Protein AF-A0A940NNR1-F1 (afdb_monomer)

Mean predicted aligned error: 9.78 Å

Sequence (164 aa):
MPKRFFAALLAAWMTAAVVLWNITPLRAQALLFTPNATVQSDAAVLLNLDINQIVYEKNADMKKMPGALVQIMTAVVVLENCPNISGEKITAKEDMYKLFEEDEYPEDLRYAHIKAGDTLTAEELLYAMLMTSSIEAAYMLTDHFGKGDQDAFTELMNAKAAEL

Foldseek 3Di:
DVVVVVVVVVVVVVVVVVVVVVPPPPPPDDQQDDDPDDDPDQWDWDADPVVRDTNDIHPPVDDDDCVLVLLVLLLVLLCVQCVPQQPAKFFQAQCPCVVLVPDPCSVVAWAPPRHGGDIDGSVVLNCRCVVGVHPSSSCRSCCVSCVNDNVSSVVSSVVVVVVD

Solvent-accessible surface area (backbone atoms only — not comparable to full-atom values): 9847 Å² total; per-residue (Å²): 117,68,71,65,54,51,52,51,52,52,51,53,48,52,52,50,51,54,52,58,64,71,63,59,74,79,80,79,69,74,79,68,58,71,73,96,60,86,79,83,62,88,53,41,75,40,72,41,78,91,77,71,40,80,39,40,73,38,57,64,87,60,89,69,87,63,68,77,61,52,52,57,52,53,49,53,54,48,55,75,75,37,94,48,34,83,72,41,73,49,64,38,55,81,65,61,58,58,64,48,72,69,40,97,58,53,87,76,61,35,68,76,82,82,48,62,69,42,71,42,28,48,43,58,30,51,49,38,23,74,74,56,56,8,50,63,32,45,48,53,50,38,28,60,79,20,74,74,30,60,65,58,30,48,49,53,46,51,52,52,62,74,73,108

Structure (mmCIF, N/CA/C/O backbone):
data_AF-A0A940NNR1-F1
#
_entry.id   AF-A0A940NNR1-F1
#
loop_
_atom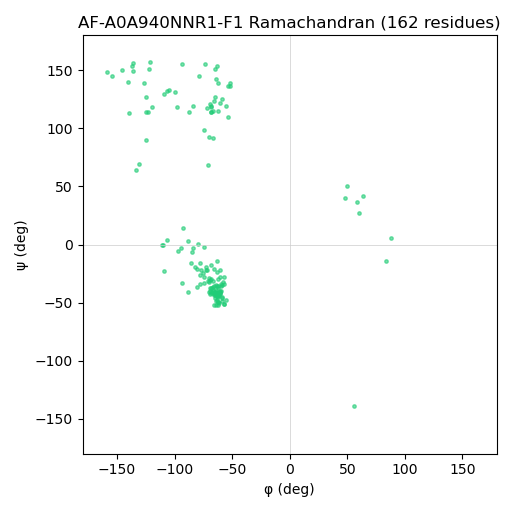_site.group_PDB
_atom_site.id
_atom_site.type_symbol
_atom_site.label_atom_id
_atom_site.label_alt_id
_atom_site.label_comp_id
_atom_site.label_asym_id
_atom_site.label_entity_id
_atom_site.label_seq_id
_atom_site.pdbx_PDB_ins_code
_atom_site.Cartn_x
_atom_site.Cartn_y
_atom_site.Cartn_z
_atom_site.occupancy
_atom_site.B_iso_or_equiv
_atom_site.auth_seq_id
_atom_site.auth_comp_id
_atom_site.auth_asym_id
_atom_site.auth_atom_id
_atom_site.pdbx_PDB_model_num
ATOM 1 N N . MET A 1 1 ? 20.796 -21.454 -81.786 1.00 58.25 1 MET A N 1
ATOM 2 C CA . MET A 1 1 ? 20.628 -21.955 -80.401 1.00 58.25 1 MET A CA 1
ATOM 3 C C . MET A 1 1 ? 21.208 -21.070 -79.282 1.00 58.25 1 MET A C 1
ATOM 5 O O . MET A 1 1 ? 20.516 -20.964 -78.277 1.00 58.25 1 MET A O 1
ATOM 9 N N . PRO A 1 2 ? 22.366 -20.380 -79.395 1.00 69.19 2 PRO A N 1
ATOM 10 C CA . PRO A 1 2 ? 23.012 -19.760 -78.221 1.00 69.19 2 PRO A CA 1
ATOM 11 C C . PRO A 1 2 ? 22.277 -18.533 -77.650 1.00 69.19 2 PRO A C 1
ATOM 13 O O . PRO A 1 2 ? 22.271 -18.330 -76.442 1.00 69.19 2 PRO A O 1
ATOM 16 N N . LYS A 1 3 ? 21.579 -17.750 -78.488 1.00 68.12 3 LYS A N 1
ATOM 17 C CA . LYS A 1 3 ? 20.866 -16.529 -78.055 1.00 68.12 3 LYS A CA 1
ATOM 18 C C . LYS A 1 3 ? 19.674 -16.802 -77.123 1.00 68.12 3 LYS A C 1
ATOM 20 O O . LYS A 1 3 ? 19.440 -16.042 -76.194 1.00 68.12 3 LYS A O 1
ATOM 25 N N . ARG A 1 4 ? 18.936 -17.900 -77.350 1.00 72.00 4 ARG A N 1
ATOM 26 C CA . ARG A 1 4 ? 17.784 -18.296 -76.511 1.00 72.00 4 ARG A CA 1
ATOM 27 C C . ARG A 1 4 ? 18.238 -18.863 -75.163 1.00 72.00 4 ARG A C 1
ATOM 29 O O . ARG A 1 4 ? 17.578 -18.637 -74.160 1.00 72.00 4 ARG A O 1
ATOM 36 N N . PHE A 1 5 ? 19.386 -19.540 -75.152 1.00 76.38 5 PHE A N 1
ATOM 37 C CA . PHE A 1 5 ? 20.016 -20.057 -73.939 1.00 76.38 5 PHE A CA 1
ATOM 38 C C . PHE A 1 5 ? 20.564 -18.923 -73.056 1.00 76.38 5 PHE A C 1
ATOM 40 O O . PHE A 1 5 ? 20.312 -18.901 -71.856 1.00 76.38 5 PHE A O 1
ATOM 47 N N . PHE A 1 6 ? 21.212 -17.920 -73.663 1.00 77.88 6 PHE A N 1
ATOM 48 C CA . PHE A 1 6 ? 21.672 -16.717 -72.959 1.00 77.88 6 PHE A CA 1
ATOM 49 C C . PHE A 1 6 ? 20.521 -15.907 -72.348 1.00 77.88 6 PHE A C 1
ATOM 51 O O . PHE A 1 6 ? 20.618 -15.478 -71.204 1.00 77.88 6 PHE A O 1
ATOM 58 N N . ALA A 1 7 ? 19.417 -15.731 -73.082 1.00 77.69 7 ALA A N 1
ATOM 59 C CA . ALA A 1 7 ? 18.246 -15.015 -72.576 1.00 77.69 7 ALA A CA 1
ATOM 60 C C . ALA A 1 7 ? 17.594 -15.725 -71.374 1.00 77.69 7 ALA A C 1
ATOM 62 O O . ALA A 1 7 ? 17.193 -15.065 -70.418 1.00 77.69 7 ALA A O 1
ATOM 63 N N . ALA A 1 8 ? 17.532 -17.061 -71.392 1.00 80.81 8 ALA A N 1
ATOM 64 C CA . ALA A 1 8 ? 16.995 -17.849 -70.283 1.00 80.81 8 ALA A CA 1
ATOM 65 C C . ALA A 1 8 ? 17.880 -17.771 -69.025 1.00 80.81 8 ALA A C 1
ATOM 67 O O . ALA A 1 8 ? 17.359 -17.616 -67.923 1.00 80.81 8 ALA A O 1
ATOM 68 N N . LEU A 1 9 ? 19.207 -17.811 -69.188 1.00 85.31 9 LEU A N 1
ATOM 69 C CA . LEU A 1 9 ? 20.162 -17.623 -68.089 1.00 85.31 9 LEU A CA 1
ATOM 70 C C . LEU A 1 9 ? 20.059 -16.227 -67.468 1.00 85.31 9 LEU A C 1
ATOM 72 O O . LEU A 1 9 ? 20.057 -16.100 -66.246 1.00 85.31 9 LEU A O 1
ATOM 76 N N . LEU A 1 10 ? 19.923 -15.189 -68.298 1.00 85.25 10 LEU A N 1
ATOM 77 C CA . LEU A 1 10 ? 19.781 -13.812 -67.826 1.00 85.25 10 LEU A CA 1
ATOM 78 C C . LEU A 1 10 ? 18.470 -13.613 -67.049 1.00 85.25 10 LEU A C 1
ATOM 80 O O . LEU A 1 10 ? 18.463 -12.970 -66.003 1.00 85.25 10 LEU A O 1
ATOM 84 N N . ALA A 1 11 ? 17.372 -14.202 -67.533 1.00 84.75 11 ALA A N 1
ATOM 85 C CA . ALA A 1 11 ? 16.078 -14.159 -66.857 1.00 84.75 11 ALA A CA 1
ATOM 86 C C . ALA A 1 11 ? 16.115 -14.894 -65.509 1.00 84.75 11 ALA A C 1
ATOM 88 O O . ALA A 1 11 ? 15.677 -14.332 -64.509 1.00 84.75 11 ALA A O 1
ATOM 89 N N . ALA A 1 12 ? 16.702 -16.096 -65.467 1.00 86.00 12 ALA A N 1
ATOM 90 C CA . ALA A 1 12 ? 16.871 -16.865 -64.235 1.00 86.00 12 ALA A CA 1
ATOM 91 C C . ALA A 1 12 ? 17.724 -16.111 -63.201 1.00 86.00 12 ALA A C 1
ATOM 93 O O . ALA A 1 12 ? 17.387 -16.078 -62.015 1.00 86.00 12 ALA A O 1
ATOM 94 N N . TRP A 1 13 ? 18.793 -15.452 -63.657 1.00 88.25 13 TRP A N 1
ATOM 95 C CA . TRP A 1 13 ? 19.654 -14.636 -62.805 1.00 88.25 13 TRP A CA 1
ATOM 96 C C . TRP A 1 13 ? 18.925 -13.404 -62.259 1.00 88.25 13 TRP A C 1
ATOM 98 O O . TRP A 1 13 ? 19.000 -13.135 -61.063 1.00 88.25 13 TRP A O 1
ATOM 108 N N . MET A 1 14 ? 18.141 -12.706 -63.090 1.00 85.56 14 MET A N 1
ATOM 109 C CA . MET A 1 14 ? 17.319 -11.579 -62.635 1.00 85.56 14 MET A CA 1
ATOM 110 C C . MET A 1 14 ? 16.250 -12.010 -61.626 1.00 85.56 14 MET A C 1
ATOM 112 O O . MET A 1 14 ? 16.073 -11.341 -60.611 1.00 85.56 14 MET A O 1
ATOM 116 N N . THR A 1 15 ? 15.579 -13.146 -61.839 1.00 81.44 15 THR A N 1
ATOM 117 C CA . THR A 1 15 ? 14.613 -13.666 -60.858 1.00 81.44 15 THR A CA 1
ATOM 118 C C . THR A 1 15 ? 15.283 -14.070 -59.550 1.00 81.44 15 THR A C 1
ATOM 120 O O . THR A 1 15 ? 14.765 -13.746 -58.485 1.00 81.44 15 THR A O 1
ATOM 123 N N . ALA A 1 16 ? 16.455 -14.708 -59.605 1.00 84.69 16 ALA A N 1
ATOM 124 C CA . ALA A 1 16 ? 17.205 -15.069 -58.406 1.00 84.69 16 ALA A CA 1
ATOM 125 C C . ALA A 1 16 ? 17.665 -13.822 -57.636 1.00 84.69 16 ALA A C 1
ATOM 127 O O . ALA A 1 16 ? 17.544 -13.787 -56.415 1.00 84.69 16 ALA A O 1
ATOM 128 N N . ALA A 1 17 ? 18.120 -12.778 -58.336 1.00 84.19 17 ALA A N 1
ATOM 129 C CA . ALA A 1 17 ? 18.529 -11.514 -57.729 1.00 84.19 17 ALA A CA 1
ATOM 130 C C . ALA A 1 17 ? 17.359 -10.784 -57.047 1.00 84.19 17 ALA A C 1
ATOM 132 O O . ALA A 1 17 ? 17.512 -10.301 -55.927 1.00 84.19 17 ALA A O 1
ATOM 133 N N . VAL A 1 18 ? 16.178 -10.749 -57.677 1.00 82.62 18 VAL A N 1
ATOM 134 C CA . VAL A 1 18 ? 14.969 -10.149 -57.081 1.00 82.62 18 VAL A CA 1
ATOM 135 C C . VAL A 1 18 ? 14.514 -10.938 -55.858 1.00 82.62 18 VAL A C 1
ATOM 137 O O . VAL A 1 18 ? 14.182 -10.338 -54.837 1.00 82.62 18 VAL A O 1
ATOM 140 N N . VAL A 1 19 ? 14.530 -12.271 -55.924 1.00 79.94 19 VAL A N 1
ATOM 141 C CA . VAL A 1 19 ? 14.183 -13.112 -54.774 1.00 79.94 19 VAL A CA 1
ATOM 142 C C . VAL A 1 19 ? 15.171 -12.865 -53.635 1.00 79.94 19 VAL A C 1
ATOM 144 O O . VAL A 1 19 ? 14.722 -12.526 -52.549 1.00 79.94 19 VAL A O 1
ATOM 147 N N . LEU A 1 20 ? 16.486 -12.902 -53.896 1.00 76.81 20 LEU A N 1
ATOM 148 C CA . LEU A 1 20 ? 17.550 -12.656 -52.910 1.00 76.81 20 LEU A CA 1
ATOM 149 C C . LEU A 1 20 ? 17.478 -11.262 -52.262 1.00 76.81 20 LEU A C 1
ATOM 151 O O . LEU A 1 20 ? 17.739 -11.142 -51.067 1.00 76.81 20 LEU A O 1
ATOM 155 N N . TRP A 1 21 ? 17.082 -10.227 -53.008 1.00 75.06 21 TRP A N 1
ATOM 156 C CA . TRP A 1 21 ? 16.881 -8.873 -52.472 1.00 75.06 21 TRP A CA 1
ATOM 157 C C . TRP A 1 21 ? 15.717 -8.806 -51.468 1.00 75.06 21 TRP A C 1
ATOM 159 O O . TRP A 1 21 ? 15.791 -8.099 -50.461 1.00 75.06 21 TRP A O 1
ATOM 169 N N . ASN A 1 22 ? 14.662 -9.591 -51.707 1.00 69.44 22 ASN A N 1
ATOM 170 C CA . ASN A 1 22 ? 13.477 -9.655 -50.849 1.00 69.44 22 ASN A CA 1
ATOM 171 C C . ASN A 1 22 ? 13.618 -10.624 -49.656 1.00 69.44 22 ASN A C 1
ATOM 173 O O . ASN A 1 22 ? 12.743 -10.629 -48.797 1.00 69.44 22 ASN A O 1
ATOM 177 N N . ILE A 1 23 ? 14.701 -11.413 -49.560 1.00 70.06 23 ILE A N 1
ATOM 178 C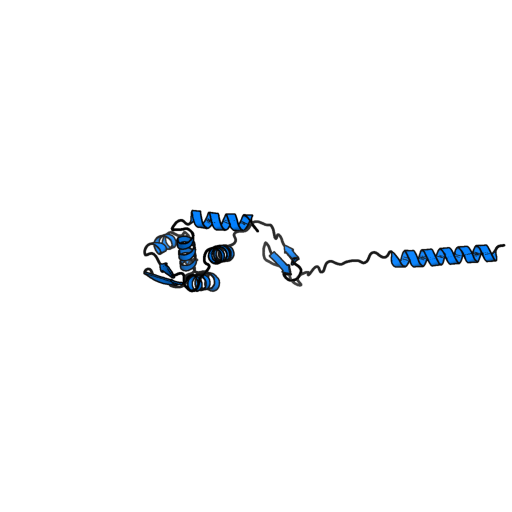 CA . ILE A 1 23 ? 14.994 -12.260 -48.378 1.00 70.06 23 ILE A CA 1
ATOM 179 C C . ILE A 1 23 ? 15.895 -11.553 -47.362 1.00 70.06 23 ILE A C 1
ATOM 181 O O . ILE A 1 23 ? 16.451 -12.199 -46.474 1.00 70.06 23 ILE A O 1
ATOM 185 N N . THR A 1 24 ? 16.081 -10.236 -47.465 1.00 66.44 24 THR A N 1
ATOM 186 C CA . THR A 1 24 ? 16.702 -9.510 -46.358 1.00 66.44 24 THR A CA 1
ATOM 187 C C . THR A 1 24 ? 15.783 -9.664 -45.143 1.00 66.44 24 THR A C 1
ATOM 189 O O . THR A 1 24 ? 14.629 -9.237 -45.202 1.00 66.44 24 THR A O 1
ATOM 192 N N . PRO A 1 25 ? 16.219 -10.333 -44.056 1.00 65.25 25 PRO A N 1
ATOM 193 C CA . PRO A 1 25 ? 15.380 -10.434 -42.878 1.00 65.25 25 PRO A CA 1
ATOM 194 C C . PRO A 1 25 ? 15.133 -9.008 -42.406 1.00 65.25 25 PRO A C 1
ATOM 196 O O . PRO A 1 25 ? 16.088 -8.268 -42.148 1.00 65.25 25 PRO A O 1
ATOM 199 N N . LEU A 1 26 ? 13.861 -8.613 -42.328 1.00 59.78 26 LEU A N 1
ATOM 200 C CA . LEU A 1 26 ? 13.485 -7.381 -41.660 1.00 59.78 26 LEU A CA 1
ATOM 201 C C . LEU A 1 26 ? 14.090 -7.479 -40.257 1.00 59.78 26 LEU A C 1
ATOM 203 O O . LEU A 1 26 ? 13.683 -8.324 -39.458 1.00 59.78 26 LEU A O 1
ATOM 207 N N . ARG A 1 27 ? 15.122 -6.680 -39.972 1.00 55.00 27 ARG A N 1
ATOM 208 C CA . ARG A 1 27 ? 15.639 -6.576 -38.613 1.00 55.00 27 ARG A CA 1
ATOM 209 C C . ARG A 1 27 ? 14.584 -5.830 -37.815 1.00 55.00 27 ARG A C 1
ATOM 211 O O . ARG A 1 27 ? 14.557 -4.605 -37.799 1.00 55.00 27 ARG A O 1
ATOM 218 N N . ALA A 1 28 ? 13.688 -6.587 -37.195 1.00 54.22 28 ALA A N 1
ATOM 219 C CA . ALA A 1 28 ? 12.886 -6.095 -36.097 1.00 54.22 28 ALA A CA 1
ATOM 220 C C . ALA A 1 28 ? 13.856 -5.840 -34.940 1.00 54.22 28 ALA A C 1
ATOM 222 O O . ALA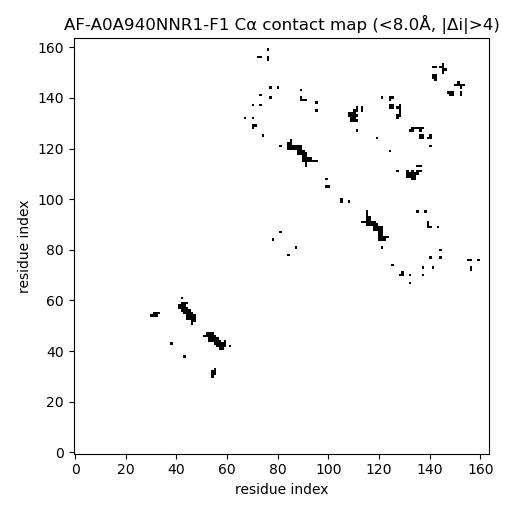 A 1 28 ? 14.212 -6.744 -34.187 1.00 54.22 28 ALA A O 1
ATOM 223 N N . GLN A 1 29 ? 14.367 -4.616 -34.860 1.00 55.47 29 GLN A N 1
ATOM 224 C CA . GLN A 1 29 ? 15.004 -4.149 -33.646 1.00 55.47 29 GLN A CA 1
ATOM 225 C C . GLN A 1 29 ? 13.869 -4.017 -32.627 1.00 55.47 29 GLN A C 1
ATOM 227 O O . GLN A 1 29 ? 12.966 -3.202 -32.822 1.00 55.47 29 GLN A O 1
ATOM 232 N N . ALA A 1 30 ? 13.879 -4.830 -31.569 1.00 55.88 30 ALA A N 1
ATOM 233 C CA . ALA A 1 30 ? 13.107 -4.481 -30.385 1.00 55.88 30 ALA A CA 1
ATOM 234 C C . ALA A 1 30 ? 13.504 -3.052 -30.000 1.00 55.88 30 ALA A C 1
ATOM 236 O O . ALA A 1 30 ? 14.677 -2.680 -30.124 1.00 55.88 30 ALA A O 1
ATOM 237 N N . LEU A 1 31 ? 12.522 -2.246 -29.607 1.00 56.22 31 LEU A N 1
ATOM 238 C CA . LEU A 1 31 ? 12.706 -0.863 -29.185 1.00 56.22 31 LEU A CA 1
ATOM 239 C C . LEU A 1 31 ? 13.419 -0.884 -27.822 1.00 56.22 31 LEU A C 1
ATOM 241 O O . LEU A 1 31 ? 12.824 -0.634 -26.783 1.00 56.22 31 LEU A O 1
ATOM 245 N N . LEU A 1 32 ? 14.687 -1.298 -27.821 1.00 63.72 32 LEU A N 1
ATOM 246 C CA . LEU A 1 32 ? 15.530 -1.362 -26.641 1.00 63.72 32 LEU A CA 1
ATOM 247 C C . LEU A 1 32 ? 15.912 0.073 -26.318 1.00 63.72 32 LEU A C 1
ATOM 249 O O . LEU A 1 32 ? 16.792 0.669 -26.943 1.00 63.72 32 LEU A O 1
ATOM 253 N N . PHE A 1 33 ? 15.186 0.645 -25.368 1.00 77.56 33 PHE A N 1
ATOM 254 C CA . PHE A 1 33 ? 15.600 1.872 -24.729 1.00 77.56 33 PHE A CA 1
ATOM 255 C C . PHE A 1 33 ? 16.841 1.560 -23.900 1.00 77.56 33 PHE A C 1
ATOM 257 O O . PHE A 1 33 ? 16.789 0.831 -22.911 1.00 77.56 33 PHE A O 1
ATOM 264 N N . THR A 1 34 ? 17.967 2.131 -24.300 1.00 81.75 34 THR A N 1
ATOM 265 C CA . THR A 1 34 ? 19.161 2.142 -23.464 1.00 81.75 34 THR A CA 1
ATOM 266 C C . THR A 1 34 ? 19.216 3.495 -22.767 1.00 81.75 34 THR A C 1
ATOM 268 O O . THR A 1 34 ? 19.316 4.512 -23.462 1.00 81.75 34 THR A O 1
ATOM 271 N N . PRO A 1 35 ? 19.158 3.547 -21.423 1.00 85.00 35 PRO A N 1
ATOM 272 C CA . PRO A 1 35 ? 19.361 4.786 -20.690 1.00 85.00 35 PRO A CA 1
ATOM 273 C C . PRO A 1 35 ? 20.664 5.464 -21.127 1.00 85.00 35 PRO A C 1
ATOM 275 O O . PRO A 1 35 ? 21.702 4.820 -21.276 1.00 85.00 35 PRO A O 1
ATOM 278 N N . ASN A 1 36 ? 20.626 6.780 -21.315 1.00 88.94 36 ASN A N 1
ATOM 279 C CA . ASN A 1 36 ? 21.799 7.583 -21.680 1.00 88.94 36 ASN A CA 1
ATOM 280 C C . ASN A 1 36 ? 22.783 7.797 -20.510 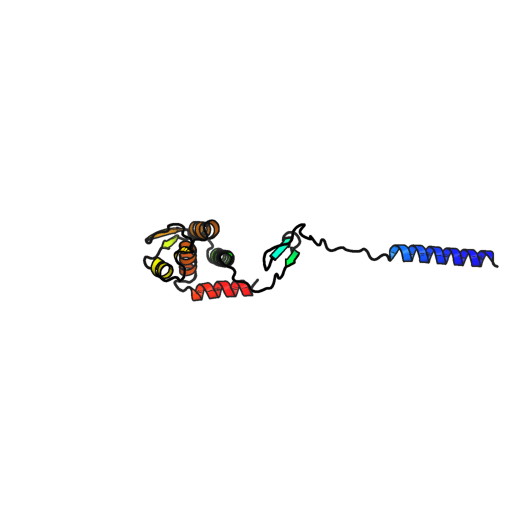1.00 88.94 36 ASN A C 1
ATOM 282 O O . ASN A 1 36 ? 23.828 8.419 -20.691 1.00 88.94 36 ASN A O 1
ATOM 286 N N . ALA A 1 37 ? 22.452 7.285 -19.325 1.00 88.12 37 ALA A N 1
ATOM 287 C CA . ALA A 1 37 ? 23.267 7.317 -18.124 1.00 88.12 37 ALA A CA 1
ATOM 288 C C . ALA A 1 37 ? 23.223 5.959 -17.414 1.00 88.12 37 ALA A C 1
ATOM 290 O O . ALA A 1 37 ? 22.246 5.215 -17.506 1.00 88.12 37 ALA A O 1
ATOM 291 N N . THR A 1 38 ? 24.278 5.649 -16.663 1.00 91.31 38 THR A N 1
ATOM 292 C CA . THR A 1 38 ? 24.344 4.421 -15.869 1.00 91.31 38 THR A CA 1
ATOM 293 C C . THR A 1 38 ? 23.344 4.474 -14.717 1.00 91.31 38 THR A C 1
ATOM 295 O O . THR A 1 38 ? 23.467 5.310 -13.819 1.00 91.31 38 THR A O 1
ATOM 298 N N . VAL A 1 39 ? 22.400 3.532 -14.705 1.00 93.56 39 VAL A N 1
ATOM 299 C CA . VAL A 1 39 ? 21.468 3.313 -13.592 1.00 93.56 39 VAL A CA 1
ATOM 300 C C . VAL A 1 39 ? 22.241 2.807 -12.372 1.00 93.56 39 VAL A C 1
ATOM 302 O O . VAL A 1 39 ? 22.811 1.711 -12.398 1.00 93.56 39 VAL A O 1
ATOM 305 N N . GLN A 1 40 ? 22.268 3.615 -11.309 1.00 96.00 40 GLN A N 1
ATOM 306 C CA . GLN A 1 40 ? 23.043 3.344 -10.090 1.00 96.00 40 GLN A CA 1
ATOM 307 C C . GLN A 1 40 ? 22.356 2.363 -9.130 1.00 96.00 40 GLN A C 1
ATOM 309 O O . GLN A 1 40 ? 23.039 1.753 -8.318 1.00 96.00 40 GLN A O 1
ATOM 314 N N . SER A 1 41 ? 21.034 2.178 -9.222 1.00 94.25 41 SER A N 1
ATOM 315 C CA . SER A 1 41 ? 20.302 1.244 -8.357 1.00 94.25 41 SER A CA 1
ATOM 316 C C . SER A 1 41 ? 20.716 -0.208 -8.606 1.00 94.25 41 SER A C 1
ATOM 318 O O . SER A 1 41 ? 21.080 -0.576 -9.724 1.00 94.25 41 SER A O 1
ATOM 320 N N . ASP A 1 42 ? 20.631 -1.057 -7.583 1.00 95.00 42 ASP A N 1
ATOM 321 C CA . ASP A 1 42 ? 20.938 -2.489 -7.715 1.00 95.00 42 ASP A CA 1
ATOM 322 C C . ASP A 1 42 ? 19.975 -3.214 -8.662 1.00 95.00 42 ASP A C 1
ATOM 324 O O . ASP A 1 42 ? 20.389 -4.129 -9.378 1.00 95.00 42 ASP A O 1
ATOM 328 N N . ALA A 1 43 ? 18.709 -2.786 -8.663 1.00 95.81 43 ALA A N 1
ATOM 329 C CA . ALA A 1 43 ? 17.645 -3.285 -9.520 1.00 95.81 43 ALA A CA 1
ATOM 330 C C . ALA A 1 43 ? 16.809 -2.127 -10.097 1.00 95.81 43 ALA A C 1
ATOM 332 O O . ALA A 1 43 ? 16.688 -1.068 -9.470 1.00 95.81 43 ALA A O 1
ATOM 333 N N . ALA A 1 44 ? 16.270 -2.308 -11.301 1.00 94.25 44 ALA A N 1
ATOM 334 C CA . ALA A 1 44 ? 15.363 -1.377 -11.969 1.00 94.25 44 ALA A CA 1
ATOM 335 C C . ALA A 1 44 ? 14.541 -2.099 -13.045 1.00 94.25 44 ALA A C 1
ATOM 337 O O . ALA A 1 44 ? 15.040 -3.008 -13.707 1.00 94.25 44 ALA A O 1
ATOM 338 N N . VAL A 1 45 ? 13.315 -1.633 -13.270 1.00 94.00 45 VAL A N 1
ATOM 339 C CA . VAL A 1 45 ? 12.465 -2.046 -14.391 1.00 94.00 45 VAL A CA 1
ATOM 340 C C . VAL A 1 45 ? 11.724 -0.825 -14.933 1.00 94.00 45 VAL A C 1
ATOM 342 O O . VAL A 1 45 ? 11.295 0.039 -14.169 1.00 94.00 45 VAL A O 1
ATOM 345 N N . LEU A 1 46 ? 11.603 -0.736 -16.253 1.00 92.88 46 LEU A N 1
ATOM 346 C CA . LEU A 1 46 ? 10.775 0.238 -16.953 1.00 92.88 46 LEU A CA 1
ATOM 347 C C . LEU A 1 46 ? 9.799 -0.529 -17.839 1.00 92.88 46 LEU A C 1
ATOM 349 O O . LEU A 1 46 ? 10.209 -1.187 -18.795 1.00 92.88 46 LEU A O 1
ATOM 353 N N . LEU A 1 47 ? 8.515 -0.423 -17.519 1.00 92.44 47 LEU A N 1
ATOM 354 C CA . LEU A 1 47 ? 7.432 -1.086 -18.231 1.00 92.44 47 LEU A CA 1
ATOM 355 C C . LEU A 1 47 ? 6.652 -0.057 -19.053 1.00 92.44 47 LEU A C 1
ATOM 357 O O . LEU A 1 47 ? 6.270 0.994 -18.540 1.00 92.44 47 LEU A O 1
ATOM 361 N N . ASN A 1 48 ? 6.395 -0.363 -20.322 1.00 91.44 48 ASN A N 1
ATOM 362 C CA . ASN A 1 48 ? 5.404 0.357 -21.109 1.00 91.44 48 ASN A CA 1
ATOM 363 C C . ASN A 1 48 ? 4.039 -0.300 -20.892 1.00 91.44 48 ASN A C 1
ATOM 365 O O . ASN A 1 48 ? 3.836 -1.444 -21.298 1.00 91.44 48 ASN A O 1
ATOM 369 N N . LEU A 1 49 ? 3.120 0.435 -20.266 1.00 94.25 49 LEU A N 1
ATOM 370 C CA . LEU A 1 49 ? 1.787 -0.058 -19.922 1.00 94.25 49 LEU A CA 1
ATOM 371 C C . LEU A 1 49 ? 0.833 -0.135 -21.126 1.00 94.25 49 LEU A C 1
ATOM 373 O O . LEU A 1 49 ? -0.066 -0.968 -21.108 1.00 94.25 49 LEU A O 1
ATOM 377 N N . ASP A 1 50 ? 1.046 0.652 -22.188 1.00 93.56 50 ASP A N 1
ATOM 378 C CA . ASP A 1 50 ? 0.177 0.655 -23.379 1.00 93.56 50 ASP A CA 1
ATOM 379 C C . ASP A 1 50 ? 0.298 -0.650 -24.176 1.00 93.56 50 ASP A C 1
ATOM 381 O O . ASP A 1 50 ? -0.679 -1.155 -24.729 1.00 93.56 50 ASP A O 1
ATOM 385 N N . ILE A 1 51 ? 1.517 -1.192 -24.247 1.00 90.88 51 ILE A N 1
ATOM 386 C CA . ILE A 1 51 ? 1.823 -2.435 -24.975 1.00 90.88 51 ILE A CA 1
ATOM 387 C C . ILE A 1 51 ? 2.176 -3.600 -24.046 1.00 90.88 51 ILE A C 1
ATOM 389 O O . ILE A 1 51 ? 2.456 -4.694 -24.531 1.00 90.88 51 ILE A O 1
ATOM 393 N N . ASN A 1 52 ? 2.171 -3.367 -22.732 1.00 89.62 52 ASN A N 1
ATOM 394 C CA . ASN A 1 52 ? 2.561 -4.316 -21.692 1.00 89.62 52 ASN A CA 1
ATOM 395 C C . ASN A 1 52 ? 3.926 -4.986 -21.957 1.00 89.62 52 ASN A C 1
ATOM 397 O O . ASN A 1 52 ? 4.052 -6.211 -21.948 1.00 89.62 52 ASN A O 1
ATOM 401 N N . GLN A 1 53 ? 4.953 -4.182 -22.256 1.00 90.56 53 GLN A N 1
ATOM 402 C CA . GLN A 1 53 ? 6.307 -4.675 -22.551 1.00 90.56 53 GLN A CA 1
ATOM 403 C C . GLN A 1 53 ? 7.360 -4.012 -21.676 1.00 90.56 53 GLN A C 1
ATOM 405 O O . GLN A 1 53 ? 7.342 -2.796 -21.472 1.00 90.56 53 GLN A O 1
ATOM 410 N N . ILE A 1 54 ? 8.317 -4.815 -21.208 1.00 91.25 54 ILE A N 1
ATOM 411 C CA . ILE A 1 54 ? 9.516 -4.316 -20.538 1.00 91.25 54 ILE A CA 1
ATOM 412 C C . ILE A 1 54 ? 10.381 -3.602 -21.578 1.00 91.25 54 ILE A C 1
ATOM 414 O O . ILE A 1 54 ? 10.787 -4.178 -22.586 1.00 91.25 54 ILE A O 1
ATOM 418 N N . VAL A 1 55 ? 10.639 -2.325 -21.324 1.00 91.56 55 VAL A N 1
ATOM 419 C CA . VAL A 1 55 ? 11.425 -1.428 -22.179 1.00 91.56 55 VAL A CA 1
ATOM 420 C C . VAL A 1 55 ? 12.894 -1.413 -21.751 1.00 91.56 55 VAL A C 1
ATOM 422 O O . VAL A 1 55 ? 13.786 -1.283 -22.589 1.00 91.56 55 VAL A O 1
ATOM 425 N N . TYR A 1 56 ? 13.141 -1.555 -20.448 1.00 91.44 56 TYR A N 1
ATOM 426 C CA . TYR A 1 56 ? 14.467 -1.684 -19.855 1.00 91.44 56 TYR A CA 1
ATOM 427 C C . TYR A 1 56 ? 14.379 -2.433 -18.524 1.00 91.44 56 TYR A C 1
ATOM 429 O O . TYR A 1 56 ? 13.439 -2.231 -17.758 1.00 91.44 56 TYR A O 1
ATOM 437 N N . GLU A 1 57 ? 15.393 -3.235 -18.217 1.00 93.56 57 GLU A N 1
ATOM 438 C CA . GLU A 1 57 ? 15.533 -3.904 -16.928 1.00 93.56 57 GLU A CA 1
ATOM 439 C C . GLU A 1 57 ? 17.000 -4.027 -16.505 1.00 93.56 57 GLU A C 1
ATOM 441 O O . GLU A 1 57 ? 17.918 -4.134 -17.323 1.00 93.56 57 GLU A O 1
ATOM 446 N N . LYS A 1 58 ? 17.214 -4.024 -15.192 1.00 93.38 58 LYS A N 1
ATOM 447 C CA . LYS A 1 58 ? 18.473 -4.349 -14.524 1.00 93.38 58 LYS A CA 1
ATOM 448 C C . LYS A 1 58 ? 18.105 -5.167 -13.298 1.00 93.38 58 LYS A C 1
ATOM 450 O O . LYS A 1 58 ? 17.498 -4.617 -12.389 1.00 93.38 58 LYS A O 1
ATOM 455 N N . ASN A 1 59 ? 18.468 -6.450 -13.260 1.00 96.38 59 ASN A N 1
ATOM 456 C CA . ASN A 1 59 ? 18.184 -7.337 -12.124 1.00 96.38 59 ASN A CA 1
ATOM 457 C C . ASN A 1 59 ? 16.713 -7.275 -11.642 1.00 96.38 59 ASN A C 1
ATOM 459 O O . ASN A 1 59 ? 16.480 -7.248 -10.436 1.00 96.38 59 ASN A O 1
ATOM 463 N N . ALA A 1 60 ? 15.735 -7.196 -12.555 1.00 95.06 60 ALA A N 1
ATOM 464 C CA . ALA A 1 60 ? 14.336 -6.926 -12.199 1.00 95.06 60 ALA A CA 1
ATOM 465 C C . ALA A 1 60 ? 13.734 -7.978 -11.247 1.00 95.06 60 ALA A C 1
ATOM 467 O O . ALA A 1 60 ? 12.994 -7.616 -10.339 1.00 95.06 60 ALA A O 1
ATOM 468 N N . ASP A 1 61 ? 14.136 -9.247 -11.378 1.00 95.88 61 ASP A N 1
ATOM 469 C CA . ASP A 1 61 ? 13.666 -10.348 -10.520 1.00 95.88 61 ASP A CA 1
ATOM 470 C C . ASP A 1 61 ? 14.503 -10.551 -9.242 1.00 95.88 61 ASP A C 1
ATOM 472 O O . ASP A 1 61 ? 14.291 -11.498 -8.476 1.00 95.88 61 ASP A O 1
ATOM 476 N N . MET A 1 62 ? 15.506 -9.701 -8.993 1.00 97.00 62 MET A N 1
ATOM 477 C CA . MET A 1 62 ? 16.323 -9.804 -7.786 1.00 97.00 62 MET A CA 1
ATOM 478 C C . MET A 1 62 ? 15.486 -9.438 -6.559 1.00 97.00 62 MET A C 1
ATOM 480 O O . MET A 1 62 ? 15.058 -8.297 -6.401 1.00 97.00 62 MET A O 1
ATOM 484 N N . LYS A 1 63 ? 15.327 -10.392 -5.635 1.00 95.62 63 LYS A N 1
ATOM 485 C CA . LYS A 1 63 ? 14.645 -10.146 -4.359 1.00 95.62 63 LYS A CA 1
ATOM 486 C C . LYS A 1 63 ? 15.353 -9.039 -3.573 1.00 95.62 63 LYS A C 1
ATOM 488 O O . LYS A 1 63 ? 16.550 -9.130 -3.292 1.00 95.62 63 LYS A O 1
ATOM 493 N N . LYS A 1 64 ? 14.594 -8.012 -3.197 1.00 95.19 64 LYS A N 1
ATOM 494 C CA . LYS A 1 64 ? 15.038 -6.855 -2.411 1.00 95.19 64 LYS A CA 1
ATOM 495 C C . LYS A 1 64 ? 14.009 -6.541 -1.332 1.00 95.19 64 LYS A C 1
ATOM 497 O O . LYS A 1 64 ? 12.837 -6.876 -1.471 1.00 95.19 64 LYS A O 1
ATOM 502 N N . MET A 1 65 ? 14.458 -5.887 -0.263 1.00 93.44 65 MET A N 1
ATOM 503 C CA . MET A 1 65 ? 13.550 -5.324 0.730 1.00 93.44 65 MET A CA 1
ATOM 504 C C . MET A 1 65 ? 12.738 -4.203 0.058 1.00 93.44 65 MET A C 1
ATOM 506 O O . MET A 1 65 ? 13.350 -3.289 -0.497 1.00 93.44 65 MET A O 1
ATOM 510 N N . PRO A 1 66 ? 11.394 -4.260 0.063 1.00 92.56 66 PRO A N 1
ATOM 511 C CA . PRO A 1 66 ? 10.573 -3.303 -0.681 1.00 92.56 66 PRO A CA 1
ATOM 512 C C . PRO A 1 66 ? 10.550 -1.907 -0.040 1.00 92.56 66 PRO A C 1
ATOM 514 O O . PRO A 1 66 ? 10.204 -0.932 -0.706 1.00 92.56 66 PRO A O 1
ATOM 517 N N . GLY A 1 67 ? 10.898 -1.792 1.248 1.00 91.06 67 GLY A N 1
ATOM 518 C CA . GLY A 1 67 ? 10.695 -0.563 2.016 1.00 91.06 67 GLY A CA 1
ATOM 519 C C . GLY A 1 67 ? 9.224 -0.137 1.970 1.00 91.06 67 GLY A C 1
ATOM 520 O O . GLY A 1 67 ? 8.329 -0.981 1.992 1.00 91.06 67 GLY A O 1
ATOM 521 N N . ALA A 1 68 ? 8.971 1.165 1.821 1.00 92.38 68 ALA A N 1
ATOM 522 C CA . ALA A 1 68 ? 7.614 1.712 1.737 1.00 92.38 68 ALA A CA 1
ATOM 523 C C . ALA A 1 68 ? 6.806 1.224 0.515 1.00 92.38 68 ALA A C 1
ATOM 525 O O . ALA A 1 68 ? 5.585 1.346 0.517 1.00 92.38 68 ALA A O 1
ATOM 526 N N . LEU A 1 69 ? 7.430 0.610 -0.506 1.00 94.69 69 LEU A N 1
ATOM 527 C CA . LEU A 1 69 ? 6.693 0.069 -1.661 1.00 94.69 69 LEU A CA 1
ATOM 528 C C . LEU A 1 69 ? 5.680 -1.016 -1.267 1.00 94.69 69 LEU A C 1
ATOM 530 O O . LEU A 1 69 ? 4.709 -1.229 -1.990 1.00 94.69 69 LEU A O 1
ATOM 534 N N . VAL A 1 70 ? 5.854 -1.662 -0.106 1.00 96.00 70 VAL A N 1
ATOM 535 C CA . VAL A 1 70 ? 4.876 -2.616 0.440 1.00 96.00 70 VAL A CA 1
ATOM 536 C C . VAL A 1 70 ? 3.483 -1.992 0.627 1.00 96.00 70 VAL A C 1
ATOM 538 O O . VAL A 1 70 ? 2.476 -2.679 0.468 1.00 96.00 70 VAL A O 1
ATOM 541 N N . GLN A 1 71 ? 3.407 -0.676 0.858 1.00 97.56 71 GLN A N 1
ATOM 542 C CA . GLN A 1 71 ? 2.148 0.053 1.035 1.00 97.56 71 GLN A CA 1
ATOM 543 C C . GLN A 1 71 ? 1.289 0.077 -0.236 1.00 97.56 71 GLN A C 1
ATOM 545 O O . GLN A 1 71 ? 0.075 0.239 -0.142 1.00 97.56 71 GLN A O 1
ATOM 550 N N . ILE A 1 72 ? 1.878 -0.141 -1.420 1.00 98.06 72 ILE A N 1
ATOM 551 C CA . ILE A 1 72 ? 1.108 -0.317 -2.661 1.00 98.06 72 ILE A CA 1
ATOM 552 C C . ILE A 1 72 ? 0.252 -1.587 -2.562 1.00 98.06 72 ILE A C 1
ATOM 554 O O . ILE A 1 72 ? -0.936 -1.542 -2.869 1.00 98.06 72 ILE A O 1
ATOM 558 N N . MET A 1 73 ? 0.818 -2.698 -2.074 1.00 98.44 73 MET A N 1
ATOM 559 C CA . MET A 1 73 ? 0.067 -3.941 -1.856 1.00 98.44 73 MET A CA 1
ATOM 560 C C . MET A 1 73 ? -1.001 -3.760 -0.771 1.00 98.44 73 MET A C 1
ATOM 562 O O . MET A 1 73 ? -2.142 -4.174 -0.964 1.00 98.44 73 MET A O 1
ATOM 566 N N . THR A 1 74 ? -0.668 -3.080 0.332 1.00 98.44 74 THR A N 1
ATOM 567 C CA . THR A 1 74 ? -1.649 -2.728 1.372 1.00 98.44 74 THR A CA 1
ATOM 568 C C . THR A 1 74 ? -2.828 -1.955 0.781 1.00 98.44 74 THR A C 1
ATOM 570 O O . THR A 1 74 ? -3.977 -2.315 1.026 1.00 98.44 74 THR A O 1
ATOM 573 N N . ALA A 1 75 ? -2.565 -0.934 -0.041 1.00 98.62 75 ALA A N 1
ATOM 574 C CA . ALA A 1 75 ? -3.610 -0.139 -0.678 1.00 98.62 75 ALA A CA 1
ATOM 575 C C . ALA A 1 75 ? -4.486 -0.974 -1.623 1.00 98.62 75 ALA A C 1
ATOM 577 O O . ALA A 1 75 ? -5.707 -0.848 -1.572 1.00 98.62 75 ALA A O 1
ATOM 578 N N . VAL A 1 76 ? -3.889 -1.850 -2.441 1.00 98.62 76 VAL A N 1
ATOM 579 C CA . VAL A 1 76 ? -4.638 -2.764 -3.323 1.00 98.62 76 VAL A CA 1
ATOM 580 C C . VAL A 1 76 ? -5.593 -3.638 -2.510 1.00 98.62 76 VAL A C 1
ATOM 582 O O . VAL A 1 76 ? -6.789 -3.656 -2.794 1.00 98.62 76 VAL A O 1
ATOM 585 N N . VAL A 1 77 ? -5.099 -4.306 -1.464 1.00 98.62 77 VAL A N 1
ATOM 586 C CA . VAL A 1 77 ? -5.930 -5.183 -0.622 1.00 98.62 77 VAL A CA 1
ATOM 587 C C . VAL A 1 77 ? -7.046 -4.397 0.068 1.00 98.62 77 VAL A C 1
ATOM 589 O O . VAL A 1 77 ? -8.191 -4.847 0.068 1.00 98.62 77 VAL A O 1
ATOM 592 N N . VAL A 1 78 ? -6.754 -3.215 0.619 1.00 98.62 78 VAL A N 1
ATOM 593 C CA . VAL A 1 78 ? -7.776 -2.350 1.233 1.00 98.62 78 VAL A CA 1
ATOM 594 C C . VAL A 1 78 ? -8.854 -1.971 0.219 1.00 98.62 78 VAL A C 1
ATOM 596 O O . VAL A 1 78 ? -10.036 -2.121 0.514 1.00 98.62 78 VAL A O 1
ATOM 599 N N . LEU A 1 79 ? -8.472 -1.512 -0.975 1.00 98.56 79 LEU A N 1
ATOM 600 C CA . LEU A 1 79 ? -9.415 -1.071 -2.007 1.00 98.56 79 LEU A CA 1
ATOM 601 C C . LEU A 1 79 ? -10.323 -2.206 -2.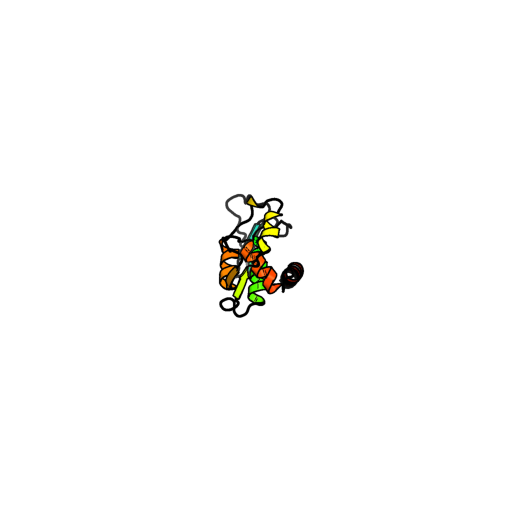495 1.00 98.56 79 LEU A C 1
ATOM 603 O O . LEU A 1 79 ? -11.500 -1.979 -2.763 1.00 98.56 79 LEU A O 1
ATOM 607 N N . GLU A 1 80 ? -9.811 -3.432 -2.573 1.00 98.12 80 GLU A N 1
ATOM 608 C CA . GLU A 1 80 ? -10.618 -4.596 -2.951 1.00 98.12 80 GLU A CA 1
ATOM 609 C C . GLU A 1 80 ? -11.566 -5.068 -1.842 1.00 98.12 80 GLU A C 1
ATOM 611 O O . GLU A 1 80 ? -12.628 -5.622 -2.129 1.00 98.12 80 GLU A O 1
ATOM 616 N N . ASN A 1 81 ? -11.206 -4.836 -0.577 1.00 97.75 81 ASN A N 1
ATOM 617 C CA . ASN A 1 81 ? -12.002 -5.244 0.582 1.00 97.75 81 ASN A CA 1
ATOM 618 C C . ASN A 1 81 ? -12.884 -4.112 1.143 1.00 97.75 81 ASN A C 1
ATOM 620 O O . ASN A 1 81 ? -13.707 -4.360 2.025 1.00 97.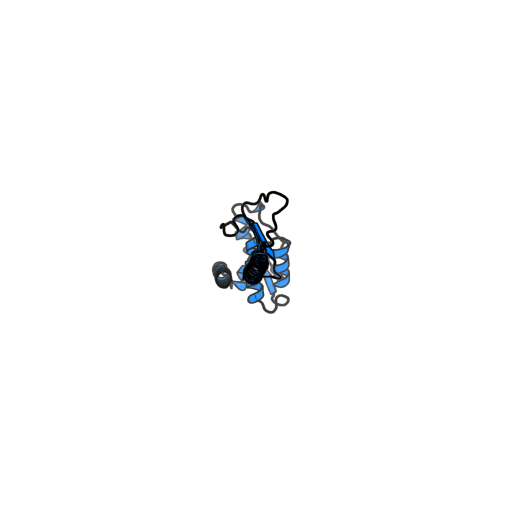75 81 ASN A O 1
ATOM 624 N N . CYS A 1 82 ? -12.759 -2.886 0.625 1.00 98.06 82 CYS A N 1
ATOM 625 C CA . CYS A 1 82 ? -13.516 -1.716 1.057 1.00 98.06 82 CYS A CA 1
ATOM 626 C C . CYS A 1 82 ? -14.261 -1.062 -0.120 1.00 98.06 82 CYS A C 1
ATOM 628 O O . CYS A 1 82 ? -13.743 -0.146 -0.761 1.00 98.06 82 CYS A O 1
ATOM 630 N N . PRO A 1 83 ? -15.514 -1.464 -0.404 1.00 96.06 83 PRO A N 1
ATOM 631 C CA . PRO A 1 83 ? -16.276 -0.897 -1.518 1.00 96.06 83 PRO A CA 1
ATOM 632 C C . PRO A 1 83 ? -16.681 0.573 -1.306 1.00 96.06 83 PRO A C 1
ATOM 634 O O . PRO A 1 83 ? -17.047 1.247 -2.265 1.00 96.06 83 PRO A O 1
ATOM 637 N N . ASN A 1 84 ? -16.648 1.075 -0.066 1.00 97.69 84 ASN A N 1
ATOM 638 C CA . ASN A 1 84 ? -17.014 2.449 0.279 1.00 97.69 84 ASN A CA 1
ATOM 639 C C . ASN A 1 84 ? -15.937 3.111 1.152 1.00 97.69 84 ASN A C 1
ATOM 641 O O . ASN A 1 84 ? -16.162 3.386 2.332 1.00 97.69 84 ASN A O 1
ATOM 645 N N . ILE A 1 85 ? -14.773 3.387 0.564 1.00 98.44 85 ILE A N 1
ATOM 646 C CA . ILE A 1 85 ? -13.632 3.979 1.279 1.00 98.44 85 ILE A CA 1
ATOM 647 C C . ILE A 1 85 ? -13.937 5.332 1.937 1.00 98.44 85 ILE A C 1
ATOM 649 O O . ILE A 1 85 ? -13.411 5.618 3.009 1.00 98.44 85 ILE A O 1
ATOM 653 N N . SER A 1 86 ? -14.814 6.143 1.344 1.00 98.31 86 SER A N 1
ATOM 654 C CA . SER A 1 86 ? -15.193 7.459 1.876 1.00 98.31 86 SER A CA 1
ATOM 655 C C . SER A 1 86 ? -16.189 7.368 3.040 1.00 98.31 86 SER A C 1
ATOM 657 O O . SER A 1 86 ? -16.420 8.349 3.744 1.00 98.31 86 SER A O 1
ATOM 659 N N . GLY A 1 87 ? -16.840 6.214 3.220 1.00 97.94 87 GLY A N 1
ATOM 660 C CA . GLY A 1 87 ? -17.836 5.993 4.271 1.00 97.94 87 GLY A CA 1
ATOM 661 C C . GLY A 1 87 ? -17.377 5.065 5.392 1.00 97.94 87 GLY A C 1
ATOM 662 O O . GLY A 1 87 ? -17.929 5.149 6.489 1.00 97.94 87 GLY A O 1
ATOM 663 N N . GLU A 1 88 ? -16.392 4.204 5.135 1.00 98.50 88 GLU A N 1
ATOM 664 C CA . GLU A 1 88 ? -15.820 3.299 6.133 1.00 98.50 88 GLU A CA 1
ATOM 665 C C . GLU A 1 88 ? -14.979 4.093 7.132 1.00 98.50 88 GLU A C 1
ATOM 667 O O . GLU A 1 88 ? -14.002 4.724 6.740 1.00 98.50 88 GLU A O 1
ATOM 672 N N . LYS A 1 89 ? -15.367 4.088 8.411 1.00 98.50 89 LYS A N 1
ATOM 673 C CA . LYS A 1 89 ? -14.728 4.888 9.464 1.00 98.50 89 LYS A CA 1
ATOM 674 C C . LYS A 1 89 ? -13.942 4.000 10.411 1.00 98.50 89 LYS A C 1
ATOM 676 O O . LYS A 1 89 ? -14.489 3.062 10.983 1.00 98.50 89 LYS A O 1
ATOM 681 N N . ILE A 1 90 ? -12.691 4.367 10.645 1.00 98.44 90 ILE A N 1
ATOM 682 C CA . ILE A 1 90 ? -11.747 3.612 11.461 1.00 98.44 90 ILE A CA 1
ATOM 683 C C . ILE A 1 90 ? -11.219 4.537 12.556 1.00 98.44 90 ILE A C 1
ATOM 685 O O . ILE A 1 90 ? -10.745 5.642 12.284 1.00 98.44 90 ILE A O 1
ATOM 689 N N . THR A 1 91 ? -11.327 4.088 13.804 1.00 97.94 91 THR A N 1
ATOM 690 C CA . THR A 1 91 ? -10.877 4.838 14.981 1.00 97.94 91 THR A CA 1
ATOM 691 C C . THR A 1 91 ? -9.521 4.325 15.447 1.00 97.94 91 THR A C 1
ATOM 693 O O . THR A 1 91 ? -9.336 3.119 15.615 1.00 97.94 91 THR A O 1
ATOM 696 N N . ALA A 1 92 ? -8.582 5.241 15.672 1.00 96.81 92 ALA A N 1
ATOM 697 C CA . ALA A 1 92 ? -7.251 4.933 16.177 1.00 96.81 92 ALA A CA 1
ATOM 698 C C . ALA A 1 92 ? -7.331 4.359 17.600 1.00 96.81 92 ALA A C 1
ATOM 700 O O . ALA A 1 92 ? -7.939 4.961 18.492 1.00 96.81 92 ALA A O 1
ATOM 701 N N . LYS A 1 93 ? -6.717 3.190 17.814 1.00 92.88 93 LYS A N 1
ATOM 702 C CA . LYS A 1 93 ? -6.674 2.521 19.121 1.00 92.88 93 LYS A CA 1
ATOM 703 C C . LYS A 1 93 ? -5.618 3.163 20.026 1.00 92.88 93 LYS A C 1
ATOM 705 O O . LYS A 1 93 ? -4.548 3.547 19.568 1.00 92.88 93 LYS A O 1
ATOM 710 N N . GLU A 1 94 ? -5.902 3.209 21.325 1.00 87.69 94 GLU A N 1
ATOM 711 C CA . GLU A 1 94 ? -5.009 3.770 22.356 1.00 87.69 94 GLU A CA 1
ATOM 712 C C . GLU A 1 94 ? -3.649 3.065 22.456 1.00 87.69 94 GLU A C 1
ATOM 714 O O . GLU A 1 94 ? -2.658 3.664 22.863 1.00 87.69 94 GLU A O 1
ATOM 719 N N . ASP A 1 95 ? -3.576 1.784 22.104 1.00 87.31 95 ASP A N 1
ATOM 720 C CA . ASP A 1 95 ? -2.375 0.964 22.247 1.00 87.31 95 ASP A CA 1
ATOM 721 C C . ASP A 1 95 ? -1.498 0.899 20.992 1.00 87.31 95 ASP A C 1
ATOM 723 O O . ASP A 1 95 ? -0.408 0.332 21.072 1.00 87.31 95 ASP A O 1
ATOM 727 N N . MET A 1 96 ? -1.904 1.515 19.871 1.00 87.19 96 MET A N 1
ATOM 728 C CA . MET A 1 96 ? -1.164 1.414 18.603 1.00 87.19 96 MET A CA 1
ATOM 729 C C . MET A 1 96 ? 0.282 1.918 18.714 1.00 87.19 96 MET A C 1
ATOM 731 O O . MET A 1 96 ? 1.188 1.347 18.119 1.00 87.19 96 MET A O 1
ATOM 735 N N . TYR A 1 97 ? 0.511 2.948 19.531 1.00 88.06 97 TYR A N 1
ATOM 736 C CA . TYR A 1 97 ? 1.821 3.578 19.682 1.00 88.06 97 TYR A CA 1
ATOM 737 C C . TYR A 1 97 ? 2.836 2.732 20.450 1.00 88.06 97 TYR A C 1
ATOM 739 O O . TYR A 1 97 ? 4.033 2.908 20.244 1.00 88.06 97 TYR A O 1
ATOM 747 N N . LYS A 1 98 ? 2.390 1.773 21.272 1.00 87.81 98 LYS A N 1
ATOM 748 C CA . LYS A 1 98 ? 3.310 0.885 22.002 1.00 87.81 98 LYS A CA 1
ATOM 749 C C . LYS A 1 98 ? 4.194 0.093 21.043 1.00 87.81 98 LYS A C 1
ATOM 751 O O . LYS A 1 98 ? 5.386 -0.032 21.272 1.00 87.81 98 LYS A O 1
ATOM 756 N N . LEU A 1 99 ? 3.610 -0.375 19.939 1.00 84.81 99 LEU A N 1
ATOM 757 C CA . LEU A 1 99 ? 4.333 -1.117 18.907 1.00 84.81 99 LEU A CA 1
ATOM 758 C C . LEU A 1 99 ? 5.367 -0.248 18.181 1.00 84.81 99 LEU A C 1
ATOM 760 O O . LEU A 1 99 ? 6.385 -0.762 17.739 1.00 84.81 99 LEU A O 1
ATOM 764 N N . PHE A 1 100 ? 5.110 1.055 18.050 1.00 89.06 100 PHE A N 1
ATOM 765 C CA . PHE A 1 100 ? 6.015 1.980 17.365 1.00 89.06 100 PHE A CA 1
ATOM 766 C C . PHE A 1 100 ? 7.172 2.416 18.267 1.00 89.06 100 PHE A C 1
ATOM 768 O O . PHE A 1 100 ? 8.293 2.571 17.797 1.00 89.06 100 PHE A O 1
ATOM 775 N N . GLU A 1 101 ? 6.910 2.593 19.563 1.00 87.38 101 GLU A N 1
ATOM 776 C CA . GLU A 1 101 ? 7.932 2.933 20.559 1.00 87.38 101 GLU A CA 1
ATOM 777 C C . GLU A 1 101 ? 8.900 1.771 20.833 1.00 87.38 101 GLU A C 1
ATOM 779 O O . GLU A 1 101 ? 10.055 2.007 21.183 1.00 87.38 101 GLU A O 1
ATOM 784 N N . GLU A 1 102 ? 8.438 0.529 20.672 1.00 89.00 102 GLU A N 1
ATOM 785 C CA . GLU A 1 102 ? 9.240 -0.691 20.833 1.00 89.00 102 GLU A CA 1
ATOM 786 C C . GLU A 1 102 ? 10.045 -1.073 19.572 1.00 89.00 102 GLU A C 1
ATOM 788 O O . GLU A 1 102 ? 10.808 -2.041 19.613 1.00 89.00 102 GLU A O 1
ATOM 793 N N . ASP A 1 103 ? 9.898 -0.331 18.467 1.00 89.56 103 ASP A N 1
ATOM 794 C CA . ASP A 1 103 ? 10.656 -0.562 17.233 1.00 89.56 103 ASP A CA 1
ATOM 795 C C . ASP A 1 103 ? 12.169 -0.353 17.443 1.00 89.56 103 ASP A C 1
ATOM 797 O O . ASP A 1 103 ? 12.607 0.394 18.320 1.00 89.56 103 ASP A O 1
ATOM 801 N N . GLU A 1 104 ? 12.996 -1.017 16.631 1.00 90.94 104 GLU A N 1
ATOM 802 C CA . GLU A 1 104 ? 14.458 -0.892 16.714 1.00 90.94 104 GLU A CA 1
ATOM 803 C C . GLU A 1 104 ? 14.941 0.511 16.288 1.00 90.94 104 GLU A C 1
ATOM 805 O O . GLU A 1 104 ? 15.944 1.006 16.812 1.00 90.94 104 GLU A O 1
ATOM 810 N N . TYR A 1 105 ? 14.210 1.170 15.379 1.00 88.19 105 TYR A N 1
ATOM 811 C CA . TYR A 1 105 ? 14.535 2.476 14.799 1.00 88.19 105 TYR A CA 1
ATOM 812 C C . TYR A 1 105 ? 13.308 3.412 14.791 1.00 88.19 105 TYR A C 1
ATOM 814 O O . TYR A 1 105 ? 12.862 3.860 13.730 1.00 88.19 105 TYR A O 1
ATOM 822 N N . PRO A 1 106 ? 12.778 3.798 15.965 1.00 86.12 106 PRO A N 1
ATOM 823 C CA . PRO A 1 106 ? 11.531 4.562 16.068 1.00 86.12 106 PRO A CA 1
ATOM 824 C C . PRO A 1 106 ? 11.614 5.959 15.425 1.00 86.12 106 PRO A C 1
ATOM 826 O O . PRO A 1 106 ? 10.599 6.516 15.010 1.00 86.12 106 PRO A O 1
ATOM 829 N N . GLU A 1 107 ? 12.826 6.511 15.303 1.00 86.75 107 GLU A N 1
ATOM 830 C CA . GLU A 1 107 ? 13.119 7.798 14.653 1.00 86.75 107 GLU A CA 1
ATOM 831 C C . GLU A 1 107 ? 12.985 7.743 13.117 1.00 86.75 107 GLU A C 1
ATOM 833 O O . GLU A 1 107 ? 12.792 8.774 12.469 1.00 86.75 107 GLU A O 1
ATOM 838 N N . ASP A 1 108 ? 13.076 6.549 12.520 1.00 88.44 108 ASP A N 1
ATOM 839 C CA . ASP A 1 108 ? 12.940 6.362 11.070 1.00 88.44 108 ASP A CA 1
ATOM 840 C C . ASP A 1 108 ? 11.472 6.216 10.638 1.00 88.44 108 ASP A C 1
ATOM 842 O O . ASP A 1 108 ? 11.142 6.392 9.453 1.00 88.44 108 ASP A O 1
ATOM 846 N N . LEU A 1 109 ? 10.577 5.953 11.597 1.00 90.81 109 LEU A N 1
ATOM 847 C CA . LEU A 1 109 ? 9.145 5.830 11.369 1.00 90.81 109 LEU A CA 1
ATOM 848 C C . LEU A 1 109 ? 8.540 7.154 10.883 1.00 90.81 109 LEU A C 1
ATOM 850 O O . LEU A 1 109 ? 8.911 8.259 11.283 1.00 90.81 109 LEU A O 1
ATOM 854 N N . ARG A 1 110 ? 7.580 7.036 9.967 1.00 93.56 110 ARG A N 1
ATOM 855 C CA . ARG A 1 110 ? 6.882 8.171 9.362 1.00 93.56 110 ARG A CA 1
ATOM 856 C C . ARG A 1 110 ? 5.486 8.286 9.948 1.00 93.56 110 ARG A C 1
ATOM 858 O O . ARG A 1 110 ? 4.755 7.304 9.987 1.00 93.56 110 ARG A O 1
ATOM 865 N N . TYR A 1 111 ? 5.106 9.498 10.333 1.00 93.88 111 TYR A N 1
ATOM 866 C CA . TYR A 1 111 ? 3.846 9.775 11.016 1.00 93.88 111 TYR A CA 1
ATOM 867 C C . TYR A 1 111 ? 3.002 10.787 10.235 1.00 93.88 111 TYR A C 1
ATOM 869 O O . TYR A 1 111 ? 3.526 11.646 9.521 1.00 93.88 111 TYR A O 1
ATOM 877 N N . ALA A 1 112 ? 1.685 10.687 10.387 1.00 95.56 112 ALA A N 1
ATOM 878 C CA . ALA A 1 112 ? 0.698 11.680 9.962 1.00 95.56 112 ALA A CA 1
ATOM 879 C C . ALA A 1 112 ? 0.098 12.453 11.153 1.00 95.56 112 ALA A C 1
ATOM 881 O O . ALA A 1 112 ? -0.774 13.294 10.943 1.00 95.56 112 ALA A O 1
ATOM 882 N N . HIS A 1 113 ? 0.588 12.204 12.376 1.00 93.88 113 HIS A N 1
ATOM 883 C CA . HIS A 1 113 ? 0.096 12.796 13.625 1.00 93.88 113 HIS A CA 1
ATOM 884 C C . HIS A 1 113 ? -1.352 12.398 13.951 1.00 93.88 113 HIS A C 1
ATOM 886 O O . HIS A 1 113 ? -2.138 13.241 14.395 1.00 93.88 113 HIS A O 1
ATOM 892 N N . ILE A 1 114 ? -1.692 11.125 13.738 1.00 96.19 114 ILE A N 1
ATOM 893 C CA . ILE A 1 114 ? -3.005 10.566 14.071 1.00 96.19 114 ILE A CA 1
ATOM 894 C C . ILE A 1 114 ? -2.985 10.172 15.545 1.00 96.19 114 ILE A C 1
ATOM 896 O O . ILE A 1 114 ? -2.198 9.333 15.976 1.00 96.19 114 ILE A O 1
ATOM 900 N N . LYS A 1 115 ? -3.855 10.768 16.349 1.00 94.25 115 LYS A N 1
ATOM 901 C CA . LYS A 1 115 ? -3.892 10.505 17.788 1.00 94.25 115 LYS A CA 1
ATOM 902 C C . LYS A 1 115 ? -4.894 9.410 18.104 1.00 94.25 115 LYS A C 1
ATOM 904 O O . LYS A 1 115 ? -5.873 9.211 17.391 1.00 94.25 115 LYS A O 1
ATOM 909 N N . ALA A 1 116 ? -4.675 8.729 19.222 1.00 92.56 116 ALA A N 1
ATOM 910 C CA . ALA A 1 116 ? -5.658 7.801 19.751 1.00 92.56 116 ALA A CA 1
ATOM 911 C C . ALA A 1 116 ? -7.031 8.479 19.913 1.00 92.56 116 ALA A C 1
ATOM 913 O O . ALA A 1 116 ? -7.128 9.633 20.343 1.00 92.56 116 ALA A O 1
ATOM 914 N N . GLY A 1 117 ? -8.084 7.768 19.512 1.00 95.88 117 GLY A N 1
ATOM 915 C CA . GLY A 1 117 ? -9.449 8.291 19.466 1.00 95.88 117 GLY A CA 1
ATOM 916 C C . GLY A 1 117 ? -9.804 9.082 18.201 1.00 95.88 117 GLY A C 1
ATOM 917 O O . GLY A 1 117 ? -10.997 9.260 17.935 1.00 95.88 117 GLY A O 1
ATOM 918 N N . ASP A 1 118 ? -8.832 9.498 17.380 1.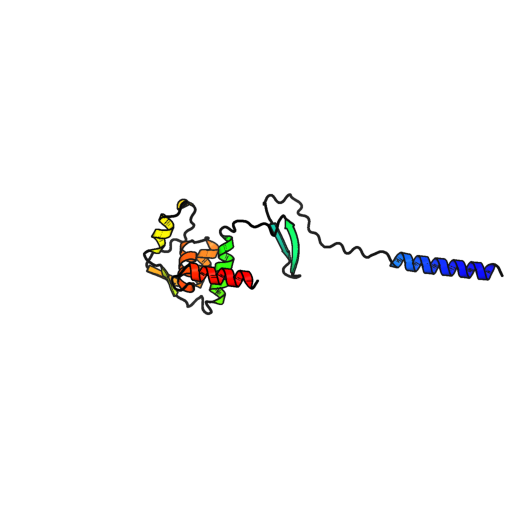00 97.88 118 ASP A N 1
ATOM 919 C CA . ASP A 1 118 ? -9.132 10.099 16.079 1.00 97.88 118 ASP A CA 1
ATOM 920 C C . ASP A 1 118 ? -9.853 9.079 15.192 1.00 97.88 118 ASP A C 1
ATOM 922 O O . ASP A 1 118 ? -9.533 7.889 15.173 1.00 97.88 118 ASP A O 1
ATOM 926 N N . THR A 1 119 ? -10.864 9.545 14.462 1.00 98.38 119 THR A N 1
ATOM 927 C CA . THR A 1 119 ? -11.638 8.715 13.535 1.00 98.38 119 THR A CA 1
ATOM 928 C C . THR A 1 119 ? -11.514 9.284 12.138 1.00 98.38 119 THR A C 1
ATOM 930 O O . THR A 1 119 ? -11.950 10.408 11.892 1.00 98.38 119 THR A O 1
ATOM 933 N N . LEU A 1 120 ? -10.953 8.485 11.236 1.00 98.62 120 LEU A N 1
ATOM 934 C CA . LEU A 1 120 ? -10.741 8.830 9.836 1.00 98.62 120 LEU A CA 1
ATOM 935 C C . LEU A 1 120 ? -11.459 7.824 8.943 1.00 98.62 120 LEU A C 1
ATOM 937 O O . LEU A 1 120 ? -11.742 6.693 9.345 1.00 98.62 120 LEU A O 1
ATOM 941 N N . THR A 1 121 ? -11.767 8.238 7.727 1.00 98.81 121 THR A N 1
ATOM 942 C CA . THR A 1 121 ? -12.255 7.336 6.687 1.00 98.81 121 THR A CA 1
ATOM 943 C C . THR A 1 121 ? -11.122 6.460 6.148 1.00 98.81 121 THR A C 1
ATOM 945 O O . THR A 1 121 ? -9.951 6.848 6.196 1.00 98.81 121 THR A O 1
ATOM 948 N N . ALA A 1 122 ? -11.445 5.290 5.593 1.00 98.75 122 ALA A N 1
ATOM 949 C CA . ALA A 1 122 ? -10.451 4.460 4.910 1.00 98.75 122 ALA A CA 1
ATOM 950 C C . ALA A 1 122 ? -9.762 5.230 3.765 1.00 98.75 122 ALA A C 1
ATOM 952 O O . ALA A 1 122 ? -8.565 5.064 3.553 1.00 98.75 122 ALA A O 1
ATOM 953 N N . GLU A 1 123 ? -10.481 6.125 3.078 1.00 98.81 123 GLU A N 1
ATOM 954 C CA . GLU A 1 123 ? -9.919 7.031 2.069 1.00 98.81 123 GLU A CA 1
ATOM 955 C C . GLU A 1 123 ? -8.858 7.981 2.651 1.00 98.81 123 GLU A C 1
ATOM 957 O O . GLU A 1 123 ? -7.746 8.059 2.128 1.00 98.81 123 GLU A O 1
ATOM 962 N N . GLU A 1 124 ? -9.155 8.672 3.755 1.00 98.75 124 GLU A N 1
ATOM 963 C CA . GLU A 1 124 ? -8.199 9.575 4.417 1.00 98.75 124 GLU A CA 1
ATOM 964 C C . GLU A 1 124 ? -6.956 8.829 4.919 1.00 98.75 124 GLU A C 1
ATOM 966 O O . GLU A 1 124 ? -5.838 9.335 4.804 1.00 98.75 124 GLU A O 1
ATOM 971 N N . LEU A 1 125 ? -7.130 7.605 5.424 1.00 98.75 125 LEU A N 1
ATOM 972 C CA . LEU A 1 125 ? -6.019 6.754 5.851 1.00 98.75 125 LEU A CA 1
ATOM 973 C C . LEU A 1 125 ? -5.178 6.270 4.666 1.00 98.75 125 LEU A C 1
ATOM 975 O O . LEU A 1 125 ? -3.952 6.276 4.752 1.00 98.75 125 LEU A O 1
ATOM 979 N N . LEU A 1 126 ? -5.802 5.909 3.541 1.00 98.75 126 LEU A N 1
ATOM 980 C CA . LEU A 1 126 ? -5.084 5.586 2.305 1.00 98.75 126 LEU A CA 1
ATOM 981 C C . LEU A 1 126 ? -4.258 6.783 1.819 1.00 98.75 126 LEU A C 1
ATOM 983 O O . LEU A 1 126 ? -3.094 6.608 1.454 1.00 98.75 126 LEU A O 1
ATOM 987 N N . TYR A 1 127 ? -4.813 7.998 1.870 1.00 98.44 127 TYR A N 1
ATOM 988 C CA . TYR A 1 127 ? -4.067 9.219 1.560 1.00 98.44 127 TYR A CA 1
ATOM 989 C C . TYR A 1 127 ? -2.896 9.438 2.519 1.00 98.44 127 TYR A C 1
ATOM 991 O O . TYR A 1 127 ? -1.774 9.657 2.061 1.00 98.44 127 TYR A O 1
ATOM 999 N N . ALA A 1 128 ? -3.121 9.344 3.831 1.00 98.31 128 ALA A N 1
ATOM 1000 C CA . ALA A 1 128 ? -2.062 9.496 4.826 1.00 98.31 128 ALA A CA 1
ATOM 1001 C C . ALA A 1 128 ? -0.941 8.461 4.622 1.00 98.31 128 ALA A C 1
ATOM 1003 O O . ALA A 1 128 ? 0.237 8.817 4.605 1.00 98.31 128 ALA A O 1
ATOM 1004 N N . MET A 1 129 ? -1.291 7.194 4.388 1.00 98.38 129 MET A N 1
ATOM 1005 C CA . MET A 1 129 ? -0.322 6.135 4.114 1.00 98.38 129 MET A CA 1
ATOM 1006 C C . MET A 1 129 ? 0.464 6.419 2.829 1.00 98.38 129 MET A C 1
ATOM 1008 O O . MET A 1 129 ? 1.686 6.441 2.864 1.00 98.38 129 MET A O 1
ATOM 1012 N N . LEU A 1 130 ? -0.196 6.689 1.701 1.00 97.88 130 LEU A N 1
ATOM 1013 C CA . LEU A 1 130 ? 0.486 6.796 0.404 1.00 97.88 130 LEU A CA 1
ATOM 1014 C C . LEU A 1 130 ? 1.230 8.124 0.196 1.00 97.88 130 LEU A C 1
ATOM 1016 O O . LEU A 1 130 ? 2.190 8.168 -0.572 1.00 97.88 130 LEU A O 1
ATOM 1020 N N . MET A 1 131 ? 0.810 9.208 0.856 1.00 96.75 131 MET A N 1
ATOM 1021 C CA . MET A 1 131 ? 1.459 10.516 0.714 1.00 96.75 131 MET A CA 1
ATOM 1022 C C . MET A 1 131 ? 2.610 10.726 1.691 1.00 96.75 131 MET A C 1
ATOM 1024 O O . MET A 1 131 ? 3.628 11.307 1.311 1.00 96.75 131 MET A O 1
ATOM 1028 N N . THR A 1 132 ? 2.451 10.307 2.950 1.00 95.38 132 THR A N 1
ATOM 1029 C CA . THR A 1 132 ? 3.463 10.549 3.990 1.00 95.38 132 THR A CA 1
ATOM 1030 C C . THR A 1 132 ? 4.178 9.281 4.432 1.00 95.38 132 THR A C 1
ATOM 1032 O O . THR A 1 132 ? 5.084 9.362 5.258 1.00 95.38 132 THR A O 1
ATOM 1035 N N . SER A 1 133 ? 3.829 8.123 3.862 1.00 96.00 133 SER A N 1
ATOM 1036 C CA . SER A 1 133 ? 4.298 6.812 4.316 1.00 96.00 133 SER A CA 1
ATOM 1037 C C . SER A 1 133 ? 3.893 6.516 5.768 1.00 96.00 133 SER A C 1
ATOM 1039 O O . SER A 1 133 ? 4.593 5.761 6.441 1.00 96.00 133 SER A O 1
ATOM 1041 N N . SER A 1 134 ? 2.786 7.101 6.250 1.00 96.94 134 SER A N 1
ATOM 1042 C CA . SER A 1 134 ? 2.347 7.024 7.651 1.00 96.94 134 SER A CA 1
ATOM 1043 C C . SER A 1 134 ? 2.195 5.586 8.157 1.00 96.94 134 SER A C 1
ATOM 1045 O O . SER A 1 134 ? 1.358 4.830 7.652 1.00 96.94 134 SER A O 1
ATOM 1047 N N . ILE A 1 135 ? 2.966 5.232 9.190 1.00 94.62 135 ILE A N 1
ATOM 1048 C CA . ILE A 1 135 ? 2.878 3.932 9.865 1.00 94.62 135 ILE A CA 1
ATOM 1049 C C . ILE A 1 135 ? 1.584 3.807 10.672 1.00 94.62 135 ILE A C 1
ATOM 1051 O O . ILE A 1 135 ? 1.003 2.729 10.734 1.00 94.62 135 ILE A O 1
ATOM 1055 N N . GLU A 1 136 ? 1.081 4.918 11.218 1.00 96.50 136 GLU A N 1
ATOM 1056 C CA . GLU A 1 136 ? -0.185 4.960 11.957 1.00 96.50 136 GLU A CA 1
ATOM 1057 C C . GLU A 1 136 ? -1.347 4.585 11.040 1.00 96.50 136 GLU A C 1
ATOM 1059 O O . GLU A 1 136 ? -2.166 3.732 11.377 1.00 96.50 136 GLU A O 1
ATOM 1064 N N . ALA A 1 137 ? -1.386 5.193 9.851 1.00 97.88 137 ALA A N 1
ATOM 1065 C CA . ALA A 1 137 ? -2.437 4.938 8.880 1.00 97.88 137 ALA A CA 1
ATOM 1066 C C . ALA A 1 137 ? -2.344 3.518 8.312 1.00 97.88 137 ALA A C 1
ATOM 1068 O O . ALA A 1 137 ? -3.366 2.843 8.197 1.00 97.88 137 ALA A O 1
ATOM 1069 N N . ALA A 1 138 ? -1.125 3.048 8.018 1.00 97.19 138 ALA A N 1
ATOM 1070 C CA . ALA A 1 138 ? -0.896 1.666 7.614 1.00 97.19 138 ALA A CA 1
ATOM 1071 C C . ALA A 1 138 ? -1.416 0.695 8.681 1.00 97.19 138 ALA A C 1
ATOM 1073 O O . ALA A 1 138 ? -2.234 -0.160 8.362 1.00 97.19 138 ALA A O 1
ATOM 1074 N N . TYR A 1 139 ? -1.028 0.888 9.945 1.00 96.06 139 TYR A N 1
ATOM 1075 C CA . TYR A 1 139 ? -1.469 0.051 11.057 1.00 96.06 139 TYR A CA 1
ATOM 1076 C C . TYR A 1 139 ? -2.989 0.049 11.218 1.00 96.06 139 TYR A C 1
ATOM 1078 O O . TYR A 1 139 ? -3.585 -1.013 11.359 1.00 96.06 139 TYR A O 1
ATOM 1086 N N . MET A 1 140 ? -3.635 1.219 11.173 1.00 97.88 140 MET A N 1
ATOM 1087 C CA . MET A 1 140 ? -5.094 1.317 11.287 1.00 97.88 140 MET A CA 1
ATOM 1088 C C . MET A 1 140 ? -5.811 0.562 10.166 1.00 97.88 140 MET A C 1
ATOM 1090 O O . MET A 1 140 ? -6.799 -0.123 10.427 1.00 97.88 140 MET A O 1
ATOM 1094 N N . LEU A 1 141 ? -5.319 0.670 8.929 1.00 98.44 141 LEU A N 1
ATOM 1095 C CA . LEU A 1 141 ? -5.873 -0.058 7.791 1.00 98.44 141 LEU A CA 1
ATOM 1096 C C . LEU A 1 141 ? -5.674 -1.568 7.957 1.00 98.44 141 LEU A C 1
ATOM 1098 O O . LEU A 1 141 ? -6.639 -2.326 7.869 1.00 98.44 141 LEU A O 1
ATOM 1102 N N . THR A 1 142 ? -4.448 -2.016 8.220 1.00 97.94 142 THR A N 1
ATOM 1103 C CA . THR A 1 142 ? -4.154 -3.450 8.312 1.00 97.94 142 THR A CA 1
ATOM 1104 C C . THR A 1 142 ? -4.827 -4.101 9.516 1.00 97.94 142 THR A C 1
ATOM 1106 O O . THR A 1 142 ? -5.359 -5.199 9.387 1.00 97.94 142 THR A O 1
ATOM 1109 N N . ASP A 1 143 ? -4.908 -3.410 10.653 1.00 96.81 143 ASP A N 1
ATOM 1110 C CA . ASP A 1 143 ? -5.642 -3.874 11.831 1.00 96.81 143 ASP A CA 1
ATOM 1111 C C . ASP A 1 143 ? -7.142 -3.983 11.529 1.00 96.81 143 ASP A C 1
ATOM 1113 O O . ASP A 1 143 ? -7.748 -5.023 11.775 1.00 96.81 143 ASP A O 1
ATOM 1117 N N . HIS A 1 144 ? -7.749 -2.957 10.930 1.00 97.81 144 HIS A N 1
ATOM 1118 C CA . HIS A 1 144 ? -9.179 -2.971 10.632 1.00 97.81 144 HIS A CA 1
ATOM 1119 C C . HIS A 1 144 ? -9.555 -4.072 9.626 1.00 97.81 144 HIS A C 1
ATOM 1121 O O . HIS A 1 144 ? -10.431 -4.897 9.901 1.00 97.81 144 HIS A O 1
ATOM 1127 N N . PHE A 1 145 ? -8.871 -4.133 8.479 1.00 98.06 145 PHE A N 1
ATOM 1128 C CA . PHE A 1 145 ? -9.174 -5.105 7.420 1.00 98.06 145 PHE A CA 1
ATOM 1129 C C . PHE A 1 145 ? -8.658 -6.518 7.736 1.00 98.06 145 PHE A C 1
ATOM 1131 O O . PHE A 1 145 ? -9.216 -7.497 7.240 1.00 98.06 145 PHE A O 1
ATOM 1138 N N . GLY A 1 146 ? -7.667 -6.639 8.622 1.00 97.56 146 GLY A N 1
ATOM 1139 C CA . GLY A 1 146 ? -7.231 -7.892 9.242 1.00 97.56 146 GLY A CA 1
ATOM 1140 C C . GLY A 1 146 ? -8.112 -8.349 10.407 1.00 97.56 146 GLY A C 1
ATOM 1141 O O . GLY A 1 146 ? -7.848 -9.386 11.005 1.00 97.56 146 GLY A O 1
ATOM 1142 N N . LYS A 1 147 ? -9.176 -7.604 10.747 1.00 95.88 147 LYS A N 1
ATOM 1143 C CA . LYS A 1 147 ? -10.091 -7.899 11.869 1.00 95.88 147 LYS A CA 1
ATOM 1144 C C . LYS A 1 147 ? -9.384 -7.97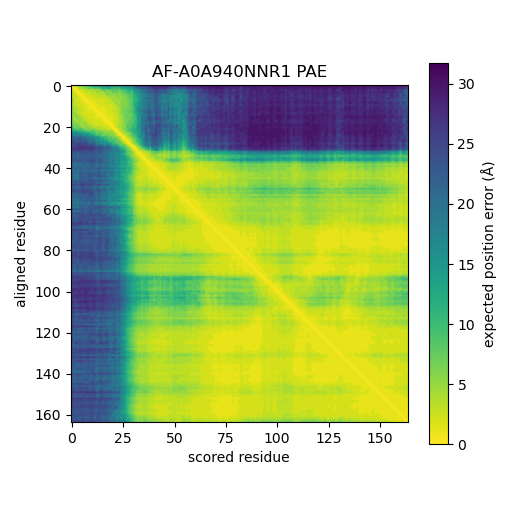3 13.230 1.00 95.88 147 LYS A C 1
ATOM 1146 O O . LYS A 1 147 ? -9.760 -8.769 14.090 1.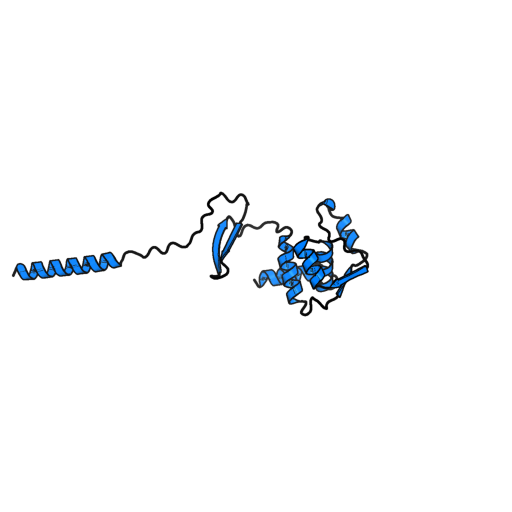00 95.88 147 LYS A O 1
ATOM 1151 N N . GLY A 1 148 ? -8.391 -7.114 13.427 1.00 94.50 148 GLY A N 1
ATOM 1152 C CA . GLY A 1 148 ? -7.550 -7.036 14.619 1.00 94.50 148 GLY A CA 1
ATOM 1153 C C . GLY A 1 148 ? -6.320 -7.942 14.583 1.00 94.50 148 GLY A C 1
ATOM 1154 O O . GLY A 1 148 ? -5.631 -8.040 15.594 1.00 94.50 148 GLY A O 1
ATOM 1155 N N . ASP A 1 149 ? -6.063 -8.613 13.458 1.00 95.00 149 ASP A N 1
ATOM 1156 C CA . ASP A 1 149 ? -4.942 -9.531 13.274 1.00 95.00 149 ASP A CA 1
ATOM 1157 C C . ASP A 1 149 ? -4.096 -9.123 12.054 1.00 95.00 149 ASP A C 1
ATOM 1159 O O . ASP A 1 149 ? -4.541 -9.158 10.903 1.00 95.00 149 ASP A O 1
ATOM 1163 N N . GLN A 1 150 ? -2.855 -8.717 12.323 1.00 92.19 150 GLN A N 1
ATOM 1164 C CA . GLN A 1 150 ? -1.890 -8.297 11.305 1.00 92.19 150 GLN A CA 1
ATOM 1165 C C . GLN A 1 150 ? -1.420 -9.471 10.435 1.00 92.19 150 GLN A C 1
ATOM 1167 O O . GLN A 1 150 ? -1.147 -9.283 9.244 1.00 92.19 150 GLN A O 1
ATOM 1172 N N . ASP A 1 151 ? -1.371 -10.684 10.991 1.00 96.44 151 ASP A N 1
ATOM 1173 C CA . ASP A 1 151 ? -1.002 -11.883 10.239 1.00 96.44 151 ASP A CA 1
ATOM 1174 C C . ASP A 1 151 ? -2.119 -12.235 9.254 1.00 96.44 151 ASP A C 1
ATOM 1176 O O . ASP A 1 151 ? -1.846 -12.484 8.079 1.00 96.44 151 ASP A O 1
ATOM 1180 N N . ALA A 1 152 ? -3.383 -12.123 9.676 1.00 98.25 152 ALA A N 1
ATOM 1181 C CA . ALA A 1 152 ? -4.529 -12.309 8.786 1.00 98.25 152 ALA A CA 1
ATOM 1182 C C . ALA A 1 152 ? -4.529 -11.305 7.619 1.00 98.25 152 ALA A C 1
ATOM 1184 O O . ALA A 1 152 ? -4.810 -11.678 6.478 1.00 98.25 152 ALA A O 1
ATOM 1185 N N . PHE A 1 153 ? -4.173 -10.036 7.857 1.00 98.44 153 PHE A N 1
ATOM 1186 C CA . PHE A 1 153 ? -4.015 -9.073 6.759 1.00 98.44 153 PHE A CA 1
ATOM 1187 C C . PHE A 1 153 ? -2.829 -9.431 5.848 1.00 98.44 153 PHE A C 1
ATOM 1189 O O . PHE A 1 153 ? -2.928 -9.341 4.623 1.00 98.44 153 PHE A O 1
ATOM 1196 N N . THR A 1 154 ? -1.722 -9.898 6.425 1.00 97.94 154 THR A N 1
ATOM 1197 C CA . THR A 1 154 ? -0.546 -10.353 5.669 1.00 97.94 154 THR A CA 1
ATOM 1198 C C . THR A 1 154 ? -0.874 -11.557 4.777 1.00 97.94 154 THR A C 1
ATOM 1200 O O . THR A 1 154 ? -0.388 -11.642 3.647 1.00 97.94 154 THR A O 1
ATOM 1203 N N . GLU A 1 155 ? -1.744 -12.469 5.218 1.00 98.44 155 GLU A N 1
ATOM 1204 C CA . GLU A 1 155 ? -2.260 -13.558 4.381 1.00 98.44 155 GLU A CA 1
ATOM 1205 C C . GLU A 1 155 ? -3.034 -13.033 3.164 1.00 98.44 155 GLU A C 1
ATOM 1207 O O . GLU A 1 155 ? -2.826 -13.537 2.059 1.00 98.44 155 GLU A O 1
ATOM 1212 N N . LEU A 1 156 ? -3.853 -11.984 3.323 1.00 98.44 156 LEU A N 1
ATOM 1213 C CA . LEU A 1 156 ? -4.544 -11.337 2.197 1.00 98.44 156 LEU A CA 1
ATOM 1214 C C . LEU A 1 156 ? -3.551 -10.730 1.198 1.00 98.44 156 LEU A C 1
ATOM 1216 O O . LEU A 1 156 ? -3.709 -10.898 -0.013 1.00 98.44 156 LEU A O 1
ATOM 1220 N N . MET A 1 157 ? -2.501 -10.068 1.693 1.00 98.56 157 MET A N 1
ATOM 1221 C CA . MET A 1 157 ? -1.439 -9.508 0.848 1.00 98.56 157 MET A CA 1
ATOM 1222 C C . MET A 1 157 ? -0.700 -10.597 0.065 1.00 98.56 157 MET A C 1
ATOM 1224 O O . MET A 1 157 ? -0.471 -10.449 -1.135 1.00 98.56 157 MET A O 1
ATOM 1228 N N . ASN A 1 158 ? -0.356 -11.708 0.717 1.00 98.38 158 ASN A N 1
ATOM 1229 C CA . ASN A 1 158 ? 0.319 -12.832 0.068 1.00 98.38 158 ASN A CA 1
ATOM 1230 C C . ASN A 1 158 ? -0.591 -13.557 -0.931 1.00 98.38 158 ASN A C 1
ATOM 1232 O O . ASN A 1 158 ? -0.126 -13.960 -1.997 1.00 98.38 158 ASN A O 1
ATOM 1236 N N . ALA A 1 159 ? -1.883 -13.692 -0.623 1.00 98.50 159 ALA A N 1
ATOM 1237 C CA . ALA A 1 159 ? -2.863 -14.243 -1.552 1.00 98.50 159 ALA A CA 1
ATOM 1238 C C . ALA A 1 159 ? -2.984 -13.369 -2.809 1.00 98.50 159 ALA A C 1
ATOM 1240 O O . ALA A 1 159 ? -2.919 -13.898 -3.918 1.00 98.50 159 ALA A O 1
ATOM 1241 N N . LYS A 1 160 ? -3.057 -12.039 -2.650 1.00 98.38 160 LYS A N 1
ATOM 1242 C CA . LYS A 1 160 ? -3.045 -11.098 -3.778 1.00 98.38 160 LYS A CA 1
ATOM 1243 C C . LYS A 1 160 ? -1.754 -11.195 -4.588 1.00 98.38 160 LYS A C 1
ATOM 1245 O O . LYS A 1 160 ? -1.805 -11.235 -5.810 1.00 98.38 160 LYS A O 1
ATOM 1250 N N . ALA A 1 161 ? -0.601 -11.280 -3.927 1.00 97.62 161 ALA A N 1
ATOM 1251 C CA . ALA A 1 161 ? 0.683 -11.434 -4.607 1.00 97.62 161 ALA A CA 1
ATOM 1252 C C . ALA A 1 161 ? 0.792 -12.739 -5.419 1.00 97.62 161 ALA A C 1
ATOM 1254 O O . ALA A 1 161 ? 1.513 -12.763 -6.406 1.00 97.62 161 ALA A O 1
ATOM 1255 N N . ALA A 1 162 ? 0.109 -13.813 -5.008 1.00 98.06 162 ALA A N 1
ATOM 1256 C CA . ALA A 1 162 ? 0.083 -15.086 -5.733 1.00 98.06 162 ALA A CA 1
ATOM 1257 C C . ALA A 1 162 ? -0.930 -15.119 -6.895 1.00 98.06 162 ALA A C 1
ATOM 1259 O O . ALA A 1 162 ? -0.839 -15.994 -7.755 1.00 98.06 162 ALA A O 1
ATOM 1260 N N . GLU A 1 163 ? -1.914 -14.218 -6.890 1.00 97.75 163 GLU A N 1
ATOM 1261 C CA . GLU A 1 163 ? -2.897 -14.054 -7.967 1.00 97.75 163 GLU A CA 1
ATOM 1262 C C . GLU A 1 163 ? -2.326 -13.281 -9.170 1.00 97.75 163 GLU A C 1
ATOM 1264 O O . GLU A 1 163 ? -2.720 -13.553 -10.306 1.00 97.75 163 GLU A O 1
ATOM 1269 N N . LEU A 1 164 ? -1.430 -12.322 -8.904 1.00 93.50 164 LEU A N 1
ATOM 1270 C CA . LEU A 1 164 ? -0.778 -11.443 -9.886 1.00 93.50 164 LEU A CA 1
ATOM 1271 C C . LEU A 1 164 ? 0.390 -12.132 -10.610 1.00 93.50 164 LEU A C 1
ATOM 1273 O O . LEU A 1 164 ? 0.548 -11.853 -11.821 1.00 93.50 164 LEU A O 1
#

Secondary structure (DSSP, 8-state):
-HHHHHHHHHHHHHHHHHHHHHTS-----------SS---SS-EEEEETTTTEEEEEESTT-----GGGHHHHHHHHHHHH-TTTTT-EEEPPTTHHHHHHTSS-TTT-----PPTT-EEEHHHHHHHHHHH--HHHHHHHHHHHTTT-HHHHHHHHHHHHHH-

Radius of gyration: 29.91 Å; Cα contacts (8 Å, |Δi|>4): 151; chains: 1; bounding box: 42×35×103 Å

Nearest PDB structures (foldseek):
  3it9-assembly2_B  TM=8.606E-01  e=8.774E-05  Escherichia coli
  6muq-assembly1_A  TM=8.742E-01  e=1.502E-04  Yersinia enterocolitica subsp. palearctica Y11
  3bec-assembly1_A  TM=8.447E-01  e=1.256E-04  unclassified
  5fsr-assembly1_A  TM=7.822E-01  e=2.282E-04  Escherichia coli K-12
  5fsr-assembly2_B  TM=7.835E-01  e=5.935E-04  Escherichia coli K-12

pLDDT: mean 90.45, std 10.59, range [54.22, 98.81]